Protein AF-A0A7W5DK42-F1 (afdb_monomer_lite)

Organism: NCBI:txid616675

pLDDT: mean 87.53, std 10.81, range [46.03, 97.06]

Sequence (147 aa):
MKSEGERKGVFAERLKQACISRYGREHGIASRLADDVGVSIQSTSKWLRGLTRPKAEYVKVIAAKLGVASHWLSGETHEAPEHLADIPDEPLELASEAARIVFPLIEKLKPEADHATRDELFRHAYLELKVGRESRAVAGDVAARLM

InterPro domains:
  IPR001387 Cro/C1-type, helix-turn-helix domain [PF01381] (32-73)
  IPR001387 Cro/C1-type, helix-turn-helix domain [PS50943] (33-73)
  IPR001387 Cro/C1-type, helix-turn-helix domain [cd00093] (12-73)
  IPR010982 Lambda repressor-like, DNA-binding domain superfamily [G3DSA:1.10.260.40] (12-80)
  IPR010982 Lambda repressor-like, DNA-binding domain superfamily [SSF47413] (32-80)

Secondary structure (DSSP, 8-state):
---HHHHHHHHHHHHHHHHHHHH-S-TTHHHHHHHHHTS-HHHHHHHHTTSS---HHHHHHHHHHHT--HHHHTTS-----GGGTTS----HHHHHHHHHHHHHHHHHH-TT--HHHHHHHHHHHHHHHHTT--HHHHHHHHHHHH-

Foldseek 3Di:
DDDLLVQLVQLLVLLVLLLCLQPNPDPDSLVVLCVQQVHDSVVSVCSNVSVDPDDLVSLVSSCVSSVHDSCNSRVNDDDGDPSSVPPPPPPPVLLVLLCVLQVVLCVPQPVPDDPVLSVVLSVQSSVCVVVVHDSVVSSVVSNVVSD

Radius of gyration: 19.54 Å; chains: 1; bounding box: 44×28×52 Å

Structure (mmCIF, N/CA/C/O backbone):
data_AF-A0A7W5DK42-F1
#
_entry.id   AF-A0A7W5DK42-F1
#
loop_
_atom_site.group_PDB
_atom_site.id
_atom_site.type_symbol
_atom_site.label_atom_id
_atom_site.label_alt_id
_atom_site.label_comp_id
_atom_site.label_asym_id
_atom_site.label_entity_id
_atom_site.label_seq_id
_atom_site.pdbx_PDB_ins_code
_atom_site.Cartn_x
_atom_site.Cartn_y
_atom_site.Cartn_z
_atom_site.occupancy
_atom_site.B_iso_or_equiv
_atom_site.auth_seq_id
_atom_site.auth_comp_id
_atom_site.auth_asym_id
_atom_site.auth_atom_id
_atom_site.pdbx_PDB_model_num
ATOM 1 N N . MET A 1 1 ? 4.108 -15.138 23.125 1.00 57.72 1 MET A N 1
ATOM 2 C CA . MET A 1 1 ? 2.937 -14.231 23.054 1.00 57.72 1 MET A CA 1
ATOM 3 C C . MET A 1 1 ? 3.432 -12.905 22.486 1.00 57.72 1 MET A C 1
ATOM 5 O O . MET A 1 1 ? 4.382 -12.384 23.051 1.00 57.72 1 MET A O 1
ATOM 9 N N . LYS A 1 2 ? 2.895 -12.407 21.360 1.00 67.00 2 LYS A N 1
ATOM 10 C CA . LYS A 1 2 ? 3.378 -11.153 20.739 1.00 67.00 2 LYS A CA 1
ATOM 11 C C . LYS A 1 2 ? 3.161 -9.966 21.686 1.00 67.00 2 LYS A C 1
ATOM 13 O O . LYS A 1 2 ? 2.096 -9.859 22.305 1.00 67.00 2 LYS A O 1
ATOM 18 N N . SER A 1 3 ? 4.135 -9.068 21.772 1.00 82.88 3 SER A N 1
ATOM 19 C CA . SER A 1 3 ? 4.024 -7.813 22.519 1.00 82.88 3 SER A CA 1
ATOM 20 C C . SER A 1 3 ? 2.908 -6.924 21.948 1.00 82.88 3 SER A C 1
ATOM 22 O O . SER A 1 3 ? 2.404 -7.124 20.839 1.00 82.88 3 SER A O 1
ATOM 24 N N . GLU A 1 4 ? 2.444 -5.938 22.717 1.00 81.56 4 GLU A N 1
ATOM 25 C CA . GLU A 1 4 ? 1.444 -4.986 22.214 1.00 81.56 4 GLU A CA 1
ATOM 26 C C . GLU A 1 4 ? 1.977 -4.148 21.039 1.00 81.56 4 GLU A C 1
ATOM 28 O O . GLU A 1 4 ? 1.233 -3.882 20.096 1.00 81.56 4 GLU A O 1
ATOM 33 N N . GLY A 1 5 ? 3.269 -3.801 21.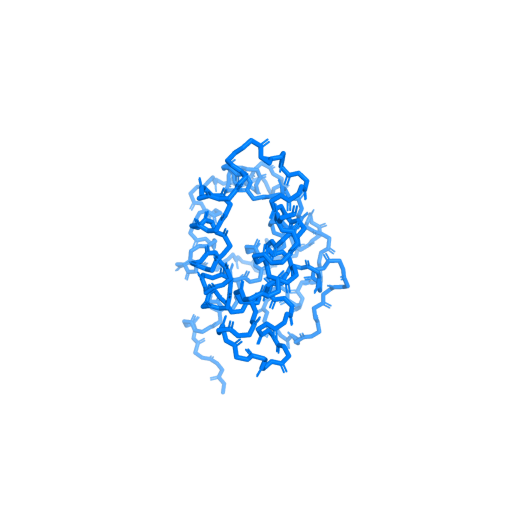058 1.00 81.44 5 GLY A N 1
ATOM 34 C CA . GLY A 1 5 ? 3.942 -3.097 19.964 1.00 81.44 5 GLY A CA 1
ATOM 35 C C . GLY A 1 5 ? 3.968 -3.915 18.673 1.00 81.44 5 GLY A C 1
ATOM 36 O O . GLY A 1 5 ? 3.537 -3.423 17.633 1.00 81.44 5 GLY A O 1
ATOM 37 N N . GLU A 1 6 ? 4.356 -5.191 18.743 1.00 80.81 6 GLU A N 1
ATOM 38 C CA . GLU A 1 6 ? 4.346 -6.087 17.575 1.00 80.81 6 GLU A CA 1
ATOM 39 C C . GLU A 1 6 ? 2.939 -6.261 16.997 1.00 80.81 6 GLU A C 1
ATOM 41 O O . GLU A 1 6 ? 2.758 -6.238 15.783 1.00 80.81 6 GLU A O 1
ATOM 46 N N . ARG A 1 7 ? 1.913 -6.382 17.849 1.00 84.62 7 ARG A N 1
ATOM 47 C CA . ARG A 1 7 ? 0.516 -6.486 17.391 1.00 84.62 7 ARG A CA 1
ATOM 48 C C . ARG A 1 7 ? 0.050 -5.226 16.657 1.00 84.62 7 ARG A C 1
ATOM 50 O O . ARG A 1 7 ? -0.671 -5.341 15.669 1.00 84.62 7 ARG A O 1
ATOM 57 N N . LYS A 1 8 ? 0.458 -4.036 17.114 1.00 89.25 8 LYS A N 1
ATOM 58 C CA . LYS A 1 8 ? 0.169 -2.765 16.425 1.00 89.25 8 LYS A CA 1
ATOM 59 C C . LYS A 1 8 ? 0.907 -2.669 15.091 1.00 89.25 8 LYS A C 1
ATOM 61 O O . LYS A 1 8 ? 0.294 -2.268 14.107 1.00 89.25 8 LYS A O 1
ATOM 66 N N . GLY A 1 9 ? 2.177 -3.075 15.054 1.00 87.44 9 GLY A N 1
ATOM 67 C CA . GLY A 1 9 ? 2.988 -3.095 13.836 1.00 87.44 9 GLY A CA 1
ATOM 68 C C . GLY A 1 9 ? 2.408 -4.015 12.763 1.00 87.44 9 GLY A C 1
ATOM 69 O O . GLY A 1 9 ? 2.165 -3.570 11.647 1.00 87.44 9 GLY A O 1
ATOM 70 N N . VAL A 1 10 ? 2.084 -5.263 13.122 1.00 89.94 10 VAL A N 1
ATOM 71 C CA . VAL A 1 10 ? 1.475 -6.237 12.196 1.00 89.94 10 VAL A CA 1
ATOM 72 C C . VAL A 1 10 ? 0.148 -5.723 11.638 1.00 89.94 10 VAL A C 1
ATOM 74 O O . VAL A 1 10 ? -0.088 -5.812 10.436 1.00 89.94 10 VAL A O 1
ATOM 77 N N . PHE A 1 11 ? -0.709 -5.160 12.496 1.00 93.62 11 PHE A N 1
ATOM 78 C CA . PHE A 1 11 ? -1.977 -4.581 12.057 1.00 93.62 11 PHE A CA 1
ATOM 79 C C . PHE A 1 11 ? -1.763 -3.421 11.080 1.00 93.62 11 PHE A C 1
ATOM 81 O O . PHE A 1 11 ? -2.417 -3.362 10.044 1.00 93.62 11 PHE A O 1
ATOM 88 N N . ALA A 1 12 ? -0.857 -2.497 11.407 1.00 94.19 12 ALA A N 1
ATOM 89 C CA . ALA A 1 12 ? -0.582 -1.333 10.575 1.00 94.19 12 ALA A CA 1
ATOM 90 C C . ALA A 1 12 ? -0.073 -1.734 9.192 1.00 94.19 12 ALA A C 1
ATOM 92 O O . ALA A 1 12 ? -0.508 -1.165 8.194 1.00 94.19 12 ALA A O 1
ATOM 93 N N . GLU A 1 13 ? 0.805 -2.731 9.135 1.00 91.50 13 GLU A N 1
ATOM 94 C CA . GLU A 1 13 ? 1.372 -3.195 7.877 1.00 91.50 13 GLU A CA 1
ATOM 95 C C . GLU A 1 13 ? 0.319 -3.859 6.989 1.00 91.50 13 GLU A C 1
ATOM 97 O O . GLU A 1 13 ? 0.112 -3.450 5.848 1.00 91.50 13 GLU A O 1
ATOM 102 N N . ARG A 1 14 ? -0.469 -4.778 7.553 1.00 93.38 14 ARG A N 1
ATOM 103 C CA . ARG A 1 14 ? -1.577 -5.418 6.830 1.00 93.38 14 ARG A CA 1
ATOM 104 C C . ARG A 1 14 ? -2.653 -4.423 6.405 1.00 93.38 14 ARG A C 1
ATOM 106 O O . ARG A 1 14 ? -3.217 -4.547 5.320 1.00 93.38 14 ARG A O 1
ATOM 113 N N . LEU A 1 15 ? -2.914 -3.404 7.225 1.00 94.94 15 LEU A N 1
ATOM 114 C CA . LEU A 1 15 ? -3.827 -2.319 6.874 1.00 94.94 15 LEU A CA 1
ATOM 115 C C . LEU A 1 15 ? -3.311 -1.517 5.675 1.00 94.94 15 LEU A C 1
ATOM 117 O O . LEU A 1 15 ? -4.096 -1.206 4.784 1.00 94.94 15 LEU A O 1
ATOM 121 N N . LYS A 1 16 ? -2.013 -1.193 5.625 1.00 92.94 16 LYS A N 1
ATOM 122 C CA . LYS A 1 16 ? -1.427 -0.521 4.457 1.00 92.94 16 LYS A CA 1
ATOM 123 C C . LYS A 1 16 ? -1.544 -1.383 3.208 1.00 92.94 16 LYS A C 1
ATOM 125 O O . LYS A 1 16 ? -1.987 -0.865 2.191 1.00 92.94 16 LYS A O 1
ATOM 130 N N . GLN A 1 17 ? -1.195 -2.667 3.289 1.00 90.75 17 GLN A N 1
ATOM 131 C CA . GLN A 1 17 ? -1.297 -3.599 2.161 1.00 90.75 17 GLN A CA 1
ATOM 132 C C . GLN A 1 17 ? -2.728 -3.638 1.608 1.00 90.75 17 GLN A C 1
ATOM 134 O O . GLN A 1 17 ? -2.947 -3.398 0.422 1.00 90.75 17 GLN A O 1
ATOM 139 N N . ALA A 1 18 ? -3.717 -3.828 2.483 1.00 92.38 18 ALA A N 1
ATOM 140 C CA . ALA A 1 18 ? -5.125 -3.850 2.099 1.00 92.38 18 ALA A CA 1
ATOM 141 C C . ALA A 1 18 ? -5.595 -2.515 1.489 1.00 92.38 18 ALA A C 1
ATOM 143 O O . ALA A 1 18 ? -6.283 -2.497 0.471 1.00 92.38 18 ALA A O 1
ATOM 144 N N . CYS A 1 19 ? -5.182 -1.383 2.064 1.00 92.75 19 CYS A N 1
ATOM 145 C CA . CYS A 1 19 ? -5.483 -0.062 1.514 1.00 92.75 19 CYS A CA 1
ATOM 146 C C . CYS A 1 19 ? -4.835 0.179 0.145 1.00 92.75 19 CYS A C 1
ATOM 148 O O . CYS A 1 19 ? -5.476 0.760 -0.722 1.00 92.75 19 CYS A O 1
ATOM 150 N N . ILE A 1 20 ? -3.587 -0.247 -0.059 1.00 90.12 20 ILE A N 1
ATOM 151 C CA . ILE A 1 20 ? -2.884 -0.099 -1.339 1.00 90.12 20 ILE A CA 1
ATOM 152 C C . ILE A 1 20 ? -3.556 -0.952 -2.414 1.00 90.12 20 ILE A C 1
ATOM 154 O O . ILE A 1 20 ? -3.746 -0.472 -3.525 1.00 90.12 20 ILE A O 1
ATOM 158 N N . SER A 1 21 ? -3.965 -2.179 -2.086 1.00 87.94 21 SER A N 1
ATOM 159 C CA . SER A 1 21 ? -4.731 -3.021 -3.015 1.00 87.94 21 SER A CA 1
ATOM 160 C C . SER A 1 21 ? -6.056 -2.363 -3.400 1.00 87.94 21 SER A C 1
ATOM 162 O O . SER A 1 21 ? -6.429 -2.329 -4.570 1.00 87.94 21 SER A O 1
ATOM 164 N N . ARG A 1 22 ? -6.755 -1.780 -2.418 1.00 89.25 22 ARG A N 1
ATOM 165 C CA . ARG A 1 22 ? -8.081 -1.193 -2.626 1.00 89.25 22 ARG A CA 1
ATOM 166 C C . ARG A 1 22 ? -8.059 0.158 -3.343 1.00 89.25 22 ARG A C 1
ATOM 168 O O . ARG A 1 22 ? -8.936 0.411 -4.165 1.00 89.25 22 ARG A O 1
ATOM 175 N N . TYR A 1 23 ? -7.127 1.039 -2.985 1.00 88.31 23 TYR A N 1
ATOM 176 C CA . TYR A 1 23 ? -7.104 2.443 -3.416 1.00 88.31 23 TYR A CA 1
ATOM 177 C C . TYR A 1 23 ? -5.938 2.788 -4.352 1.00 88.31 23 TYR A C 1
ATOM 179 O O . TYR A 1 23 ? -5.892 3.904 -4.863 1.00 88.31 23 TYR A O 1
ATOM 187 N N . GLY A 1 24 ? -4.980 1.881 -4.550 1.00 83.00 24 GLY A N 1
ATOM 188 C CA . GLY A 1 24 ? -3.715 2.169 -5.225 1.00 83.00 24 GLY A CA 1
ATOM 189 C C . GLY A 1 24 ? -2.678 2.847 -4.318 1.00 83.00 24 GLY A C 1
ATOM 190 O O . GLY A 1 24 ? -2.899 3.088 -3.130 1.00 83.00 24 GLY A O 1
ATOM 191 N N . ARG A 1 25 ? -1.507 3.164 -4.888 1.00 77.19 25 ARG A N 1
ATOM 192 C CA . ARG A 1 25 ? -0.375 3.815 -4.188 1.00 77.19 25 ARG A CA 1
ATOM 193 C C . ARG A 1 25 ? -0.469 5.351 -4.147 1.00 77.19 25 ARG A C 1
ATOM 195 O O . ARG A 1 25 ? 0.524 6.024 -3.887 1.00 77.19 25 ARG A O 1
ATOM 202 N N . GLU A 1 26 ? -1.644 5.911 -4.413 1.00 71.69 26 GLU A N 1
ATOM 203 C CA . GLU A 1 26 ? -1.844 7.358 -4.490 1.00 71.69 26 GLU A CA 1
ATOM 204 C C . GLU A 1 26 ? -1.806 8.049 -3.117 1.00 71.69 26 GLU A C 1
ATOM 206 O O . GLU A 1 26 ? -2.055 7.454 -2.062 1.00 71.69 26 GLU A O 1
ATOM 211 N N . HIS A 1 27 ? -1.542 9.357 -3.127 1.00 71.19 27 HIS A N 1
ATOM 212 C CA . HIS A 1 27 ? -1.692 10.188 -1.937 1.00 71.19 27 HIS A CA 1
ATOM 213 C C . HIS A 1 27 ? -3.147 10.165 -1.429 1.00 71.19 27 HIS A C 1
ATOM 215 O O . HIS A 1 27 ? -4.102 10.130 -2.202 1.00 71.19 27 HIS A O 1
ATOM 221 N N . GLY A 1 28 ? -3.325 10.207 -0.104 1.00 87.56 28 GLY A N 1
ATOM 222 C CA . GLY A 1 28 ? -4.652 10.331 0.516 1.00 87.56 28 GLY A CA 1
ATOM 223 C C . GLY A 1 28 ? -5.282 9.038 1.045 1.00 87.56 28 GLY A C 1
ATOM 224 O O . GLY A 1 28 ? -6.436 9.082 1.465 1.00 87.56 28 GLY A O 1
ATOM 225 N N . ILE A 1 29 ? -4.545 7.921 1.124 1.00 91.94 29 ILE A N 1
ATOM 226 C CA . ILE A 1 29 ? -5.027 6.648 1.712 1.00 91.94 29 ILE A CA 1
ATOM 227 C C . ILE A 1 29 ? -5.726 6.851 3.070 1.00 91.94 29 ILE A C 1
ATOM 229 O O . ILE A 1 29 ? -6.790 6.286 3.314 1.00 91.94 29 ILE A O 1
ATOM 233 N N . ALA A 1 30 ? -5.159 7.681 3.955 1.00 92.56 30 ALA A N 1
ATOM 234 C CA . ALA A 1 30 ? -5.746 7.941 5.270 1.00 92.56 30 ALA A CA 1
ATOM 235 C C . ALA A 1 30 ? -7.102 8.662 5.196 1.00 92.56 30 ALA A C 1
ATOM 237 O O . ALA A 1 30 ? -7.971 8.376 6.019 1.00 92.56 30 ALA A O 1
ATOM 238 N N . SER A 1 31 ? -7.280 9.570 4.230 1.00 94.19 31 SER A N 1
ATOM 239 C CA . SER A 1 31 ? -8.550 10.267 3.997 1.00 94.19 31 SER A CA 1
ATOM 240 C C . SER A 1 31 ? -9.590 9.310 3.432 1.00 94.19 31 SER A C 1
ATOM 242 O O . SER A 1 31 ? -10.655 9.168 4.012 1.00 94.19 31 SER A O 1
ATOM 244 N N . ARG A 1 32 ? -9.236 8.558 2.383 1.00 94.38 32 ARG A N 1
ATOM 245 C CA . ARG A 1 32 ? -10.139 7.585 1.750 1.00 94.38 32 ARG A CA 1
ATOM 246 C C . ARG A 1 32 ? -10.627 6.531 2.747 1.00 94.38 32 ARG A C 1
ATOM 248 O O . ARG A 1 32 ? -11.818 6.268 2.843 1.00 94.38 32 ARG A O 1
ATOM 255 N N . LEU A 1 33 ? -9.714 5.986 3.557 1.00 95.50 33 LEU A N 1
ATOM 256 C CA . LEU A 1 33 ? -10.079 5.040 4.613 1.00 95.50 33 LEU A CA 1
ATOM 257 C C . LEU A 1 33 ? -10.981 5.677 5.682 1.00 95.50 33 LEU A C 1
ATOM 259 O O . LEU A 1 33 ? -11.837 5.000 6.243 1.00 95.50 33 LEU A O 1
ATOM 263 N N . ALA A 1 34 ? -10.765 6.953 6.003 1.00 96.12 34 ALA A N 1
ATOM 264 C CA . ALA A 1 34 ? -11.564 7.661 6.998 1.00 96.12 34 ALA A CA 1
ATOM 265 C C . ALA A 1 34 ? -13.002 7.856 6.510 1.00 96.12 34 ALA A C 1
ATOM 267 O O . ALA A 1 34 ? -13.930 7.569 7.267 1.00 96.12 34 ALA A O 1
ATOM 268 N N . ASP A 1 35 ? -13.166 8.232 5.242 1.00 95.06 35 ASP A N 1
ATOM 269 C CA . ASP A 1 35 ? -14.463 8.382 4.584 1.00 95.06 35 ASP A CA 1
ATOM 270 C C . ASP A 1 35 ? -15.208 7.037 4.509 1.00 95.06 35 ASP A C 1
ATOM 272 O O . ASP A 1 35 ? -16.370 6.946 4.904 1.00 95.06 35 ASP A O 1
ATOM 276 N N . ASP A 1 36 ? -14.523 5.958 4.111 1.00 94.19 36 ASP A N 1
ATOM 277 C CA . ASP A 1 36 ? -15.130 4.626 3.965 1.00 94.19 36 ASP A CA 1
ATOM 278 C C . ASP A 1 36 ? -15.600 4.008 5.291 1.00 94.19 36 ASP A C 1
ATOM 280 O O . ASP A 1 36 ? -16.568 3.237 5.314 1.00 94.19 36 ASP A O 1
ATOM 284 N N . VAL A 1 37 ? -14.902 4.317 6.387 1.00 94.75 37 VAL A N 1
ATOM 285 C CA . VAL A 1 37 ? -15.154 3.764 7.729 1.00 94.75 37 VAL A CA 1
ATOM 286 C C . VAL A 1 37 ? -16.005 4.713 8.586 1.00 94.75 37 VAL A C 1
ATOM 288 O O . VAL A 1 37 ? -16.578 4.277 9.583 1.00 94.75 37 VAL A O 1
ATOM 291 N N . GLY A 1 38 ? -16.119 5.989 8.207 1.00 94.31 38 GLY A N 1
ATOM 292 C CA . GLY A 1 38 ? -16.865 7.004 8.955 1.00 94.31 38 GLY A CA 1
ATOM 293 C C . GLY A 1 38 ? -16.147 7.477 10.222 1.00 94.31 38 GLY A C 1
ATOM 294 O O . GLY A 1 38 ? -16.770 7.639 11.270 1.00 94.31 38 GLY A O 1
ATOM 295 N N . VAL A 1 39 ? -14.825 7.664 10.161 1.00 95.94 39 VAL A N 1
ATOM 296 C CA . VAL A 1 39 ? -13.993 8.113 11.297 1.00 95.94 39 VAL A CA 1
ATOM 297 C C . VAL A 1 39 ? -13.122 9.308 10.913 1.00 95.94 39 VAL A C 1
ATOM 299 O O . VAL A 1 39 ? -13.083 9.717 9.763 1.00 95.94 39 VAL A O 1
ATOM 302 N N . SER A 1 40 ? -12.383 9.887 11.865 1.00 97.06 40 SER A N 1
ATOM 303 C CA . SER A 1 40 ? -11.469 10.990 11.548 1.00 97.06 40 SER A CA 1
ATOM 304 C C . SER A 1 40 ? -10.206 10.521 10.813 1.00 97.06 40 SER A C 1
ATOM 306 O O . SER A 1 40 ? -9.616 9.492 11.156 1.00 97.06 40 SER A O 1
ATOM 308 N N . ILE A 1 41 ? -9.705 11.356 9.893 1.00 96.31 41 ILE A N 1
ATOM 309 C CA . ILE A 1 41 ? -8.416 11.163 9.192 1.00 96.31 41 ILE A CA 1
ATOM 310 C C . ILE A 1 41 ? -7.258 10.982 10.186 1.00 96.31 41 ILE A C 1
ATOM 312 O O . ILE A 1 41 ? -6.311 10.228 9.954 1.00 96.31 41 ILE A O 1
ATOM 316 N N . GLN A 1 42 ? -7.323 11.652 11.340 1.00 96.44 42 GLN A N 1
ATOM 317 C CA . GLN A 1 42 ? -6.309 11.515 12.383 1.00 96.44 42 GLN A CA 1
ATOM 318 C C . GLN A 1 42 ? -6.274 10.095 12.970 1.00 96.44 42 GLN A C 1
ATOM 320 O O . GLN A 1 42 ? -5.194 9.588 13.283 1.00 96.44 42 GLN A O 1
ATOM 325 N N . SER A 1 43 ? -7.435 9.450 13.115 1.00 96.75 43 SER A N 1
ATOM 326 C CA . SER A 1 43 ? -7.544 8.085 13.638 1.00 96.75 43 SER A CA 1
ATOM 327 C C . SER A 1 43 ? -6.927 7.089 12.664 1.00 96.75 43 SER A C 1
ATOM 329 O O . SER A 1 43 ? -6.008 6.360 13.038 1.00 96.75 43 SER A O 1
ATOM 331 N N . THR A 1 44 ? -7.329 7.142 11.393 1.00 96.25 44 THR A N 1
ATOM 332 C CA . THR A 1 44 ? -6.780 6.276 10.338 1.00 96.25 44 THR A CA 1
ATOM 333 C C . THR A 1 44 ? -5.280 6.489 10.149 1.00 96.25 44 THR A C 1
ATOM 335 O O . THR A 1 44 ? -4.528 5.521 10.056 1.00 96.25 44 THR A O 1
ATOM 338 N N . SER A 1 45 ? -4.805 7.737 10.209 1.00 95.56 45 SER A N 1
ATOM 339 C CA . SER A 1 45 ? -3.374 8.065 10.145 1.00 95.56 45 SER A CA 1
ATOM 340 C C . SER A 1 45 ? -2.571 7.478 11.306 1.00 95.56 45 SER A C 1
ATOM 342 O O . SER A 1 45 ? -1.398 7.145 11.139 1.00 95.56 45 SER A O 1
ATOM 344 N N . LYS A 1 46 ? -3.145 7.385 12.513 1.00 96.69 46 LYS A N 1
ATOM 345 C CA . LYS A 1 46 ? -2.486 6.727 13.654 1.00 96.69 46 LYS A CA 1
ATOM 346 C C . LYS A 1 46 ? -2.448 5.210 13.469 1.00 96.69 46 LYS A C 1
ATOM 348 O O . LYS A 1 46 ? -1.425 4.605 13.781 1.00 96.69 46 LYS A O 1
ATOM 353 N N . TRP A 1 47 ? -3.513 4.623 12.925 1.00 96.69 47 TRP A N 1
ATOM 354 C CA . TRP A 1 47 ? -3.602 3.186 12.652 1.00 96.69 47 TRP A CA 1
ATOM 355 C C . TRP A 1 47 ? -2.620 2.736 11.571 1.00 96.69 47 TRP A C 1
ATOM 357 O O . TRP A 1 47 ? -1.864 1.798 11.796 1.00 96.69 47 TRP A O 1
ATOM 367 N N . LEU A 1 48 ? -2.554 3.455 10.447 1.00 93.88 48 LEU A N 1
ATOM 368 C CA . LEU A 1 48 ? -1.617 3.186 9.346 1.00 93.88 48 LEU A CA 1
ATOM 369 C C . LEU A 1 48 ? -0.146 3.304 9.772 1.00 93.88 48 LEU A C 1
ATOM 371 O O . LEU A 1 48 ? 0.723 2.678 9.178 1.00 93.88 48 LEU A O 1
ATOM 375 N N . ARG A 1 49 ? 0.145 4.097 10.808 1.00 93.50 49 ARG A N 1
ATOM 376 C CA . ARG A 1 49 ? 1.491 4.235 11.389 1.00 93.50 49 ARG A CA 1
ATOM 377 C C . ARG A 1 49 ? 1.763 3.274 12.550 1.00 93.50 49 ARG A C 1
ATOM 379 O O . ARG A 1 49 ? 2.852 3.312 13.108 1.00 93.50 49 ARG A O 1
ATOM 386 N N . GLY A 1 50 ? 0.786 2.464 12.961 1.00 94.56 50 GLY A N 1
ATOM 387 C CA . GLY A 1 50 ? 0.922 1.552 14.103 1.00 94.56 50 GLY A CA 1
ATOM 388 C C . GLY A 1 50 ? 1.026 2.244 15.464 1.00 94.56 50 GLY A C 1
ATOM 389 O O . GLY A 1 50 ? 1.415 1.615 16.444 1.00 94.56 50 GLY A O 1
ATOM 390 N N . LEU A 1 51 ? 0.657 3.525 15.561 1.00 92.25 51 LEU A N 1
ATOM 391 C CA . LEU A 1 51 ? 0.691 4.269 16.827 1.00 92.25 51 LEU A CA 1
ATOM 392 C C . LEU A 1 51 ? -0.426 3.814 17.771 1.00 92.25 51 LEU A C 1
ATOM 394 O O . LEU A 1 51 ? -0.252 3.732 18.986 1.00 92.25 51 LEU A O 1
ATOM 398 N N . THR A 1 52 ? -1.593 3.513 17.206 1.00 93.81 52 THR A N 1
ATOM 399 C CA . THR A 1 52 ? -2.755 3.001 17.933 1.00 93.81 52 THR A CA 1
ATOM 400 C C . THR A 1 52 ? -3.428 1.901 17.126 1.00 93.81 52 THR A C 1
ATOM 402 O O . THR A 1 52 ? -3.230 1.794 15.916 1.00 93.81 52 THR A O 1
ATOM 405 N N . ARG A 1 53 ? -4.245 1.082 17.794 1.00 92.56 53 ARG A N 1
ATOM 406 C CA . ARG A 1 53 ? -5.080 0.072 17.144 1.00 92.56 53 ARG A CA 1
ATOM 407 C C . ARG A 1 53 ? -6.553 0.480 17.262 1.00 92.56 53 ARG A C 1
ATOM 409 O O . ARG A 1 53 ? -6.949 0.946 18.333 1.00 92.56 53 ARG A O 1
ATOM 416 N N . PRO A 1 54 ? -7.366 0.318 16.206 1.00 94.12 54 PRO A N 1
ATOM 417 C CA . PRO A 1 54 ? -8.808 0.481 16.320 1.00 94.12 54 PRO A CA 1
ATOM 418 C C . PRO A 1 54 ? -9.412 -0.549 17.284 1.00 94.12 54 PRO A C 1
ATOM 420 O O . PRO A 1 54 ? -8.850 -1.625 17.508 1.00 94.12 54 PRO A O 1
ATOM 423 N N . LYS A 1 55 ? -10.593 -0.239 17.827 1.00 93.38 55 LYS A N 1
ATOM 424 C CA . LYS A 1 55 ? -11.393 -1.224 18.571 1.00 93.38 55 LYS A CA 1
ATOM 425 C C . LYS A 1 55 ? -11.828 -2.364 17.644 1.00 93.38 55 LYS A C 1
ATOM 427 O O . LYS A 1 55 ? -11.908 -2.189 16.429 1.00 93.38 55 LYS A O 1
ATOM 432 N N . ALA A 1 56 ? -12.154 -3.519 18.224 1.00 90.31 56 ALA A N 1
ATOM 433 C CA . ALA A 1 56 ? -12.531 -4.719 17.472 1.00 90.31 56 ALA A CA 1
ATOM 434 C C . ALA A 1 56 ? -13.711 -4.493 16.505 1.00 90.31 56 ALA A C 1
ATOM 436 O O . ALA A 1 56 ? -13.711 -5.041 15.406 1.00 90.31 56 ALA A O 1
ATOM 437 N N . GLU A 1 57 ? -14.676 -3.649 16.880 1.00 92.12 57 GLU A N 1
ATOM 438 C CA . GLU A 1 57 ? -15.789 -3.228 16.016 1.00 92.12 57 GLU A CA 1
ATOM 439 C C . GLU A 1 57 ? -15.302 -2.573 14.714 1.00 92.12 57 GLU A C 1
ATOM 441 O O . GLU A 1 57 ? -15.681 -2.998 13.625 1.00 92.12 57 GLU A O 1
ATOM 446 N N . TYR A 1 58 ? -14.362 -1.631 14.809 1.00 94.62 58 TYR A N 1
ATOM 447 C CA . TYR A 1 58 ? -13.777 -0.959 13.654 1.00 94.62 58 TYR A CA 1
ATOM 448 C C . TYR A 1 58 ? -12.887 -1.890 12.834 1.00 94.62 58 TYR A C 1
ATOM 450 O O . TYR A 1 58 ? -12.885 -1.784 11.616 1.00 94.62 58 TYR A O 1
ATOM 458 N N . VAL A 1 59 ? -12.175 -2.838 13.456 1.00 94.94 59 VAL A N 1
ATOM 459 C CA . VAL A 1 59 ? -11.389 -3.842 12.711 1.00 94.94 59 VAL A CA 1
ATOM 460 C C . VAL A 1 59 ? -12.285 -4.630 11.752 1.00 94.94 59 VAL A C 1
ATOM 462 O O . VAL A 1 59 ? -11.905 -4.836 10.603 1.00 94.94 59 VAL A O 1
ATOM 465 N N . LYS A 1 60 ? -13.484 -5.033 12.195 1.00 93.44 60 LYS A N 1
ATOM 466 C CA . LYS A 1 60 ? -14.449 -5.745 11.342 1.00 93.44 60 LYS A CA 1
ATOM 467 C C . LYS A 1 60 ? -14.957 -4.868 10.197 1.00 93.44 60 LYS A C 1
ATOM 469 O O . LYS A 1 60 ? -15.006 -5.334 9.063 1.00 93.44 60 LYS A O 1
ATOM 474 N N . VAL A 1 61 ? -15.286 -3.605 10.480 1.00 95.69 61 VAL A N 1
ATOM 475 C CA . VAL A 1 61 ? -15.747 -2.644 9.461 1.00 95.69 61 VAL A CA 1
ATOM 476 C C . VAL A 1 61 ? -14.663 -2.389 8.415 1.00 95.69 61 VAL A C 1
ATOM 478 O O . VAL A 1 61 ? -14.932 -2.477 7.221 1.00 95.69 61 VAL A O 1
ATOM 481 N N . ILE A 1 62 ? -13.428 -2.132 8.853 1.00 96.31 62 ILE A N 1
ATOM 482 C CA . ILE A 1 62 ? -12.277 -1.907 7.972 1.00 96.31 62 ILE A CA 1
ATOM 483 C C . ILE A 1 62 ? -12.045 -3.130 7.083 1.00 96.31 62 ILE A C 1
ATOM 485 O O . ILE A 1 62 ? -11.924 -2.991 5.871 1.00 96.31 62 ILE A O 1
ATOM 489 N N . ALA A 1 63 ? -12.020 -4.327 7.673 1.00 94.44 63 ALA A N 1
ATOM 490 C CA . ALA A 1 63 ? -11.802 -5.566 6.938 1.00 94.44 63 ALA A CA 1
ATOM 491 C C . ALA A 1 63 ? -12.862 -5.772 5.842 1.00 94.44 63 ALA A C 1
ATOM 493 O O . ALA A 1 63 ? -12.513 -6.012 4.689 1.00 94.44 63 ALA A O 1
ATOM 494 N N . ALA A 1 64 ? -14.142 -5.564 6.172 1.00 93.75 64 ALA A N 1
ATOM 495 C CA . ALA A 1 64 ? -15.238 -5.653 5.211 1.00 93.75 64 ALA A CA 1
ATOM 496 C C . ALA A 1 64 ? -15.122 -4.621 4.075 1.00 93.75 64 ALA A C 1
ATOM 498 O O . ALA A 1 64 ? -15.345 -4.960 2.916 1.00 93.75 64 ALA A O 1
ATOM 499 N N . LYS A 1 65 ? -14.743 -3.374 4.384 1.00 94.25 65 LYS A N 1
ATOM 500 C CA . LYS A 1 65 ? -14.568 -2.305 3.382 1.00 94.25 65 LYS A CA 1
ATOM 501 C C . LYS A 1 65 ? -13.405 -2.562 2.428 1.00 94.25 65 LYS A C 1
ATOM 503 O O . LYS A 1 65 ? -13.500 -2.244 1.245 1.00 94.25 65 LYS A O 1
ATOM 508 N N . LEU A 1 66 ? -12.329 -3.144 2.947 1.00 92.50 66 LEU A N 1
ATOM 509 C CA . LEU A 1 66 ? -11.127 -3.458 2.181 1.00 92.50 66 LEU A CA 1
ATOM 510 C C . LEU A 1 66 ? -11.184 -4.837 1.508 1.00 92.50 66 LEU A C 1
ATOM 512 O O . LEU A 1 66 ? -10.269 -5.172 0.769 1.00 92.50 66 LEU A O 1
ATOM 516 N N . GLY A 1 67 ? -12.237 -5.628 1.743 1.00 90.88 67 GLY A N 1
ATOM 517 C CA . GLY A 1 67 ? -12.399 -6.956 1.142 1.00 90.88 67 GLY A CA 1
ATOM 518 C C . GLY A 1 67 ? -11.489 -8.037 1.736 1.00 90.88 67 GLY A C 1
ATOM 519 O O . GLY A 1 67 ? -11.243 -9.047 1.086 1.00 90.88 67 GLY A O 1
ATOM 520 N N . VAL A 1 68 ? -10.992 -7.853 2.963 1.00 92.44 68 VAL A N 1
ATOM 521 C CA . VAL A 1 68 ? -10.050 -8.773 3.627 1.00 92.44 68 VAL A CA 1
ATOM 522 C C . VAL A 1 68 ? -10.676 -9.441 4.850 1.00 92.44 68 VAL A C 1
ATOM 524 O O . VAL A 1 68 ? -11.643 -8.948 5.430 1.00 92.44 68 VAL A O 1
ATOM 527 N N . ALA A 1 69 ? -10.101 -10.553 5.306 1.00 91.62 69 ALA A N 1
ATOM 528 C CA . ALA A 1 69 ? -10.552 -11.209 6.527 1.00 91.62 69 ALA A CA 1
ATOM 529 C C . ALA A 1 69 ? -10.096 -10.452 7.789 1.00 91.62 69 ALA A C 1
ATOM 531 O O . ALA A 1 69 ? -8.932 -10.066 7.918 1.00 91.62 69 ALA A O 1
ATOM 532 N N . SER A 1 70 ? -10.984 -10.283 8.776 1.00 92.00 70 SER A N 1
ATOM 533 C CA . SER A 1 70 ? -10.668 -9.525 9.999 1.00 92.00 70 SER A CA 1
ATOM 534 C C . SER A 1 70 ? -9.574 -10.171 10.852 1.00 92.00 70 SER A C 1
ATOM 536 O O . SER A 1 70 ? -8.794 -9.452 11.470 1.00 92.00 70 SER A O 1
ATOM 538 N N . HIS A 1 71 ? -9.514 -11.507 10.874 1.00 90.62 71 HIS A N 1
ATOM 539 C CA . HIS A 1 71 ? -8.493 -12.281 11.590 1.00 90.62 71 HIS A CA 1
ATOM 540 C C . HIS A 1 71 ? -7.113 -12.172 10.916 1.00 90.62 71 HIS A C 1
ATOM 542 O O . HIS A 1 71 ? -6.074 -12.172 11.576 1.00 90.62 71 HIS A O 1
ATOM 548 N N . TRP A 1 72 ? -7.085 -12.006 9.590 1.00 91.56 72 TRP A N 1
ATOM 549 C CA . TRP A 1 72 ? -5.851 -11.678 8.894 1.00 91.56 72 TRP A CA 1
ATOM 550 C C . TRP A 1 72 ? -5.464 -10.237 9.216 1.00 91.56 72 TRP A C 1
ATOM 552 O O . TRP A 1 72 ? -4.374 -9.989 9.713 1.00 91.56 72 TRP A O 1
ATOM 562 N N . LEU A 1 73 ? -6.367 -9.270 9.071 1.00 92.31 73 LEU A N 1
ATOM 563 C CA . LEU A 1 73 ? -6.042 -7.873 9.360 1.00 92.31 73 LEU A CA 1
ATOM 564 C C . LEU A 1 73 ? -5.527 -7.668 10.802 1.00 92.31 73 LEU A C 1
ATOM 566 O O . LEU A 1 73 ? -4.629 -6.863 11.038 1.00 92.31 73 LEU A O 1
ATOM 570 N N . SER A 1 74 ? -6.045 -8.427 11.773 1.00 89.25 74 SER A N 1
ATOM 571 C CA . SER A 1 74 ? -5.633 -8.366 13.179 1.00 89.25 74 SER A CA 1
ATOM 572 C C . SER A 1 74 ? -4.299 -9.042 13.513 1.00 89.25 74 SER A C 1
ATOM 574 O O . SER A 1 74 ? -3.799 -8.836 14.623 1.00 89.25 74 SER A O 1
ATOM 576 N N . GLY A 1 75 ? -3.712 -9.820 12.600 1.00 85.75 75 GLY A N 1
ATOM 577 C CA . GLY A 1 75 ? -2.473 -10.555 12.868 1.00 85.75 75 GLY A CA 1
ATOM 578 C C . GLY A 1 75 ? -2.657 -11.973 13.423 1.00 85.75 75 GLY A C 1
ATOM 579 O O . GLY A 1 75 ? -1.662 -12.556 13.861 1.00 85.75 75 GLY A O 1
ATOM 580 N N . GLU A 1 76 ? -3.888 -12.498 13.461 1.00 83.88 76 GLU A N 1
ATOM 581 C CA . GLU A 1 76 ? -4.225 -13.805 14.055 1.00 83.88 76 GLU A CA 1
ATOM 582 C C . GLU A 1 76 ? -3.897 -14.981 13.126 1.00 83.88 76 GLU A C 1
ATOM 584 O O . GLU A 1 76 ? -3.463 -16.024 13.606 1.00 83.88 76 GLU A O 1
ATOM 589 N N . THR A 1 77 ? -4.023 -14.806 11.808 1.00 82.06 77 THR A N 1
ATOM 590 C CA . THR A 1 77 ? -3.612 -15.809 10.805 1.00 82.06 77 THR A CA 1
ATOM 591 C C . THR A 1 77 ? -2.468 -15.299 9.932 1.00 82.06 77 THR A C 1
ATOM 593 O O . THR A 1 77 ? -2.183 -14.101 9.906 1.00 82.06 77 THR A O 1
ATOM 596 N N . HIS A 1 78 ? -1.782 -16.188 9.214 1.00 77.12 78 HIS A N 1
ATOM 597 C CA . HIS A 1 78 ? -0.739 -15.804 8.250 1.00 77.12 78 HIS A CA 1
ATOM 598 C C . HIS A 1 78 ? -1.194 -15.912 6.790 1.00 77.12 78 HIS A C 1
ATOM 600 O O . HIS A 1 78 ? -0.550 -15.324 5.930 1.00 77.12 78 HIS A O 1
ATOM 606 N N . GLU A 1 79 ? -2.312 -16.587 6.524 1.00 74.50 79 GLU A N 1
ATOM 607 C CA . GLU A 1 79 ? -2.883 -16.737 5.183 1.00 74.50 79 GLU A CA 1
ATOM 608 C C . GLU A 1 79 ? -3.387 -15.388 4.668 1.00 74.50 79 GLU A C 1
ATOM 610 O O . GLU A 1 79 ? -4.391 -14.857 5.150 1.00 74.50 79 GLU A O 1
ATOM 615 N N . ALA A 1 80 ? -2.635 -14.800 3.736 1.00 69.31 80 ALA A N 1
ATOM 616 C CA . ALA A 1 80 ? -3.014 -13.560 3.081 1.00 69.31 80 ALA A CA 1
ATOM 617 C C . ALA A 1 80 ? -4.166 -13.799 2.091 1.00 69.31 80 ALA A C 1
ATOM 619 O O . ALA A 1 80 ? -4.195 -14.842 1.439 1.00 69.31 80 ALA A O 1
ATOM 620 N N . PRO A 1 81 ? -5.109 -12.848 1.955 1.00 76.69 81 PRO A N 1
ATOM 621 C CA . PRO A 1 81 ? -6.124 -12.900 0.908 1.00 76.69 81 PRO A CA 1
ATOM 622 C C . PRO A 1 81 ? -5.483 -12.999 -0.483 1.00 76.69 81 PRO A C 1
ATOM 624 O O . PRO A 1 81 ? -4.508 -12.300 -0.747 1.00 76.69 81 PRO A O 1
ATOM 627 N N . GLU A 1 82 ? -6.057 -13.801 -1.385 1.00 70.12 82 GLU A N 1
ATOM 628 C CA . GLU A 1 82 ? -5.497 -14.043 -2.729 1.00 70.12 82 GLU A CA 1
ATOM 629 C C . GLU A 1 82 ? -5.239 -12.743 -3.511 1.00 70.12 82 GLU A C 1
ATOM 631 O O . GLU A 1 82 ? -4.166 -12.560 -4.068 1.00 70.12 82 GLU A O 1
ATOM 636 N N . HIS A 1 83 ? -6.158 -11.774 -3.454 1.00 70.19 83 HIS A N 1
ATOM 637 C CA . HIS A 1 83 ? -6.012 -10.466 -4.116 1.00 70.19 83 HIS A CA 1
ATOM 638 C C . HIS A 1 83 ? -4.953 -9.537 -3.480 1.00 70.19 83 HIS A C 1
ATOM 640 O O . HIS A 1 83 ? -4.674 -8.461 -4.012 1.00 70.19 83 HIS A O 1
ATOM 646 N N . LEU A 1 84 ? -4.398 -9.912 -2.321 1.00 67.19 84 LEU A N 1
ATOM 647 C CA . LEU A 1 84 ? -3.256 -9.245 -1.689 1.00 67.19 84 LEU A CA 1
ATOM 648 C C . LEU A 1 84 ? -1.939 -9.990 -1.913 1.00 67.19 84 LEU A C 1
ATOM 650 O O . LEU A 1 84 ? -0.885 -9.403 -1.670 1.00 67.19 84 LEU A O 1
ATOM 654 N N . ALA A 1 85 ? -1.981 -11.242 -2.378 1.00 52.84 85 ALA A N 1
ATOM 655 C CA . ALA A 1 85 ? -0.789 -12.038 -2.663 1.00 52.84 85 ALA A CA 1
ATOM 656 C C . ALA A 1 85 ? 0.082 -11.420 -3.778 1.00 52.84 85 ALA A C 1
ATOM 658 O O . ALA A 1 85 ? 1.273 -11.710 -3.848 1.00 52.84 85 ALA A O 1
ATOM 659 N N . ASP A 1 86 ? -0.494 -10.507 -4.570 1.00 50.31 86 ASP A N 1
ATOM 660 C CA . ASP A 1 86 ? 0.152 -9.807 -5.684 1.00 50.31 86 ASP A CA 1
ATOM 661 C C . ASP A 1 86 ? 0.629 -8.382 -5.360 1.00 50.31 86 ASP A C 1
ATOM 663 O O . ASP A 1 86 ? 1.005 -7.650 -6.273 1.00 50.31 86 ASP A O 1
ATOM 667 N N . ILE A 1 87 ? 0.638 -7.942 -4.093 1.00 48.59 87 ILE A N 1
ATOM 668 C CA . ILE A 1 87 ? 1.462 -6.782 -3.718 1.00 48.59 87 ILE A CA 1
ATOM 669 C C . ILE A 1 87 ? 2.816 -7.355 -3.325 1.00 48.59 87 ILE A C 1
ATOM 671 O O . ILE A 1 87 ? 2.950 -7.827 -2.194 1.00 48.59 87 ILE A O 1
ATOM 675 N N . PRO A 1 88 ? 3.820 -7.355 -4.218 1.00 46.03 88 PRO A N 1
ATOM 676 C CA . PRO A 1 88 ? 5.082 -7.973 -3.895 1.00 46.03 88 PRO A CA 1
ATOM 677 C C . PRO A 1 88 ? 5.715 -7.117 -2.804 1.00 46.03 88 PRO A C 1
ATOM 679 O O . PRO A 1 88 ? 6.109 -5.973 -3.040 1.00 46.03 88 PRO A O 1
ATOM 682 N N . ASP A 1 89 ? 5.819 -7.685 -1.607 1.00 50.16 89 ASP A N 1
ATOM 683 C CA . ASP A 1 89 ? 6.751 -7.253 -0.564 1.00 50.16 89 ASP A CA 1
ATOM 684 C C . ASP A 1 89 ? 8.161 -7.748 -0.938 1.00 50.16 89 ASP A C 1
ATOM 686 O O . ASP A 1 89 ? 8.892 -8.377 -0.174 1.00 50.16 89 ASP A O 1
ATOM 690 N N . GLU A 1 90 ? 8.503 -7.572 -2.210 1.00 56.03 90 GLU A N 1
ATOM 691 C CA . GLU A 1 90 ? 9.769 -7.986 -2.769 1.00 56.03 90 GLU A CA 1
ATOM 692 C C . GLU A 1 90 ? 10.856 -7.041 -2.254 1.00 56.03 90 GLU A C 1
ATOM 694 O O . GLU A 1 90 ? 10.616 -5.831 -2.205 1.00 56.03 90 GLU A O 1
ATOM 699 N N . PRO A 1 91 ? 12.030 -7.561 -1.833 1.00 65.06 91 PRO A N 1
ATOM 700 C CA . PRO A 1 91 ? 12.981 -6.797 -1.040 1.00 65.06 91 PRO A CA 1
ATOM 701 C C . PRO A 1 91 ? 13.270 -5.466 -1.722 1.00 65.06 91 PRO A C 1
ATOM 703 O O . PRO A 1 91 ? 13.757 -5.449 -2.854 1.00 65.06 91 PRO A O 1
ATOM 706 N N . LEU A 1 92 ? 12.982 -4.359 -1.031 1.00 66.50 92 LEU A N 1
ATOM 707 C CA . LEU A 1 92 ? 13.280 -3.000 -1.495 1.00 66.50 92 LEU A CA 1
ATOM 708 C C . LEU A 1 92 ? 14.720 -2.899 -2.034 1.00 66.50 92 LEU A C 1
ATOM 710 O O . LEU A 1 92 ? 14.977 -2.154 -2.975 1.00 66.50 92 LEU A O 1
ATOM 714 N N . GLU A 1 93 ? 15.629 -3.704 -1.480 1.00 78.44 93 GLU A N 1
ATOM 715 C CA . GLU A 1 93 ? 17.006 -3.896 -1.935 1.00 78.44 93 GLU A CA 1
ATOM 716 C C . GLU A 1 93 ? 17.114 -4.422 -3.373 1.00 78.44 93 GLU A C 1
ATOM 718 O O . GLU A 1 93 ? 17.796 -3.801 -4.181 1.00 78.44 93 GLU A O 1
ATOM 723 N N . LEU A 1 94 ? 16.400 -5.495 -3.738 1.00 84.56 94 LEU A N 1
ATOM 724 C CA . LEU A 1 94 ? 16.432 -6.065 -5.093 1.00 84.56 94 LEU A CA 1
ATOM 725 C C . LEU A 1 94 ? 15.815 -5.112 -6.122 1.00 84.56 94 LEU A C 1
ATOM 727 O O . LEU A 1 94 ? 16.345 -4.951 -7.218 1.00 84.56 94 LEU A O 1
ATOM 731 N N . ALA A 1 95 ? 14.721 -4.435 -5.765 1.00 84.56 95 ALA A N 1
ATOM 732 C CA . ALA A 1 95 ? 14.126 -3.405 -6.617 1.00 84.56 95 ALA A CA 1
ATOM 733 C C . ALA A 1 95 ? 15.068 -2.198 -6.792 1.00 84.56 95 ALA A C 1
ATOM 735 O O . ALA A 1 95 ? 15.216 -1.672 -7.896 1.00 84.56 95 ALA A O 1
ATOM 736 N N . SER A 1 96 ? 15.747 -1.785 -5.717 1.00 85.38 96 SER A N 1
ATOM 737 C CA . SER A 1 96 ? 16.754 -0.717 -5.760 1.00 85.38 96 SER A CA 1
ATOM 738 C C . SER A 1 96 ? 17.973 -1.117 -6.590 1.00 85.38 96 SER A C 1
ATOM 740 O O . SER A 1 96 ? 18.525 -0.293 -7.316 1.00 85.38 96 SER A O 1
ATOM 742 N N . GLU A 1 97 ? 18.403 -2.372 -6.507 1.00 92.00 97 GLU A N 1
ATOM 743 C CA . GLU A 1 97 ? 19.503 -2.908 -7.300 1.00 92.00 97 GLU A CA 1
ATOM 744 C C . GLU A 1 97 ? 19.140 -2.999 -8.786 1.00 92.00 97 GLU A C 1
ATOM 746 O O . GLU A 1 97 ? 19.895 -2.504 -9.624 1.00 92.00 97 GLU A O 1
ATOM 751 N N . ALA A 1 98 ? 17.944 -3.494 -9.116 1.00 92.00 98 ALA A N 1
ATOM 752 C CA . ALA A 1 98 ? 17.422 -3.477 -10.480 1.00 92.00 98 ALA A CA 1
ATOM 753 C C . ALA A 1 98 ? 17.377 -2.048 -11.053 1.00 92.00 98 ALA A C 1
ATOM 755 O O . ALA A 1 98 ? 17.837 -1.821 -12.172 1.00 92.00 98 ALA A O 1
ATOM 756 N N . ALA A 1 99 ? 16.913 -1.059 -10.275 1.00 93.19 99 ALA A N 1
ATOM 757 C CA . ALA A 1 99 ? 16.896 0.349 -10.691 1.00 93.19 99 ALA A CA 1
ATOM 758 C C . ALA A 1 99 ? 18.305 0.886 -10.996 1.00 93.19 99 ALA A C 1
ATOM 760 O O . ALA A 1 99 ? 18.507 1.550 -12.015 1.00 93.19 99 ALA A O 1
ATOM 761 N N . ARG A 1 100 ? 19.289 0.575 -10.136 1.00 94.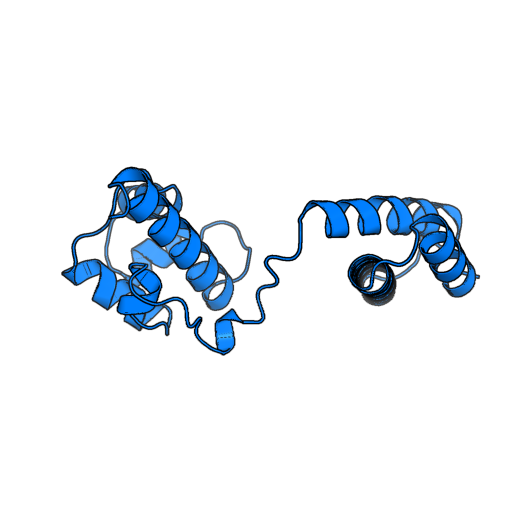81 100 ARG A N 1
ATOM 762 C CA . ARG A 1 100 ? 20.697 0.988 -10.306 1.00 94.81 100 ARG A CA 1
ATOM 763 C C . ARG A 1 100 ? 21.350 0.386 -11.548 1.00 94.81 100 ARG A C 1
ATOM 765 O O . ARG A 1 100 ? 22.273 0.990 -12.082 1.00 94.81 100 ARG A O 1
ATOM 772 N N . ILE A 1 101 ? 20.890 -0.779 -11.997 1.00 95.88 101 ILE A N 1
ATOM 773 C CA . ILE A 1 101 ? 21.343 -1.396 -13.247 1.00 95.88 101 ILE A CA 1
ATOM 774 C C . ILE A 1 101 ? 20.650 -0.738 -14.443 1.00 95.88 101 ILE A C 1
ATOM 776 O O . ILE A 1 101 ? 21.304 -0.311 -15.392 1.00 95.88 101 ILE A O 1
ATOM 780 N N . VAL A 1 102 ? 19.321 -0.666 -14.402 1.00 95.50 102 VAL A N 1
ATOM 781 C CA . VAL A 1 102 ? 18.496 -0.394 -15.581 1.00 95.50 102 VAL A CA 1
ATOM 782 C C . VAL A 1 102 ?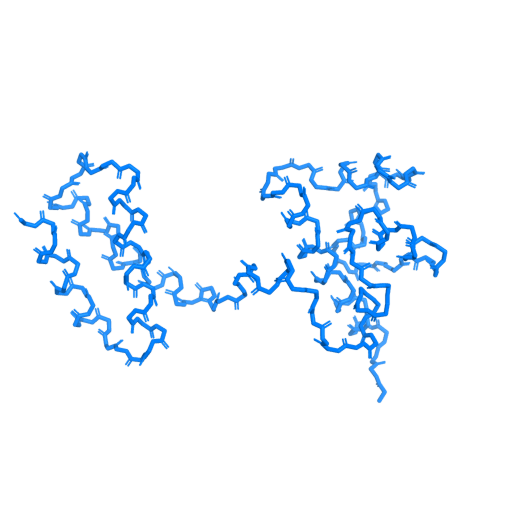 18.499 1.084 -15.969 1.00 95.50 102 VAL A C 1
ATOM 784 O O . VAL A 1 102 ? 18.685 1.396 -17.145 1.00 95.50 102 VAL A O 1
ATOM 787 N N . PHE A 1 103 ? 18.348 2.011 -15.018 1.00 93.56 103 PHE A N 1
ATOM 788 C CA . PHE A 1 103 ? 18.206 3.435 -15.352 1.00 93.56 103 PHE A CA 1
ATOM 789 C C . PHE A 1 103 ? 19.453 4.045 -16.007 1.00 93.56 103 PHE A C 1
ATOM 791 O O . PHE A 1 103 ? 19.296 4.657 -17.065 1.00 93.56 103 PHE A O 1
ATOM 798 N N . PRO A 1 104 ? 20.684 3.827 -15.500 1.00 95.81 104 PRO A N 1
ATOM 799 C CA . PRO A 1 104 ? 21.874 4.374 -16.153 1.00 95.81 104 PRO A CA 1
ATOM 800 C C . PRO A 1 104 ? 22.099 3.810 -17.562 1.00 95.81 104 PRO A C 1
ATOM 802 O O . PRO A 1 104 ? 22.622 4.502 -18.435 1.00 95.81 104 PRO A O 1
ATOM 805 N N . LEU A 1 105 ? 21.712 2.551 -17.802 1.00 95.38 105 LEU A N 1
ATOM 806 C CA . LEU A 1 105 ? 21.829 1.924 -19.120 1.00 95.38 105 LEU A CA 1
ATOM 807 C C . LEU A 1 105 ? 20.826 2.509 -20.113 1.00 95.38 105 LEU A C 1
ATOM 809 O O . LEU A 1 105 ? 21.208 2.793 -21.246 1.00 95.38 105 LEU A O 1
ATOM 813 N N . ILE A 1 106 ? 19.583 2.743 -19.691 1.00 94.06 106 ILE A N 1
ATOM 814 C CA . ILE A 1 106 ? 18.572 3.404 -20.524 1.00 94.06 106 ILE A CA 1
ATOM 815 C C . ILE A 1 106 ? 19.018 4.823 -20.867 1.00 94.06 106 ILE A C 1
ATOM 817 O O . ILE A 1 106 ? 19.041 5.174 -22.040 1.00 94.06 106 ILE A O 1
ATOM 821 N N . GLU A 1 107 ? 19.438 5.617 -19.878 1.00 93.44 107 GLU A N 1
ATOM 822 C CA . GLU A 1 107 ? 19.912 6.989 -20.110 1.00 93.44 107 GLU A CA 1
ATOM 823 C C . GLU A 1 107 ? 21.077 7.045 -21.104 1.00 93.44 107 GLU A C 1
ATOM 825 O O . GLU A 1 107 ? 21.160 7.968 -21.914 1.00 93.44 107 GLU A O 1
ATOM 830 N N . LYS A 1 108 ? 21.970 6.051 -21.060 1.00 94.19 108 LYS A N 1
ATOM 831 C CA . LYS A 1 108 ? 23.159 6.004 -21.911 1.00 94.19 108 LYS A CA 1
ATOM 832 C C . LYS A 1 108 ? 22.895 5.456 -23.314 1.00 94.19 108 LYS A C 1
ATOM 834 O O . LYS A 1 108 ? 23.520 5.928 -24.259 1.00 94.19 108 LYS A O 1
ATOM 839 N N . LEU A 1 109 ? 22.070 4.418 -23.437 1.00 94.62 109 LEU A N 1
ATOM 840 C CA . LEU A 1 109 ? 21.925 3.649 -24.679 1.00 94.62 109 LEU A CA 1
ATOM 841 C C . LEU A 1 109 ? 20.643 3.984 -25.444 1.00 94.62 109 LEU A C 1
ATOM 843 O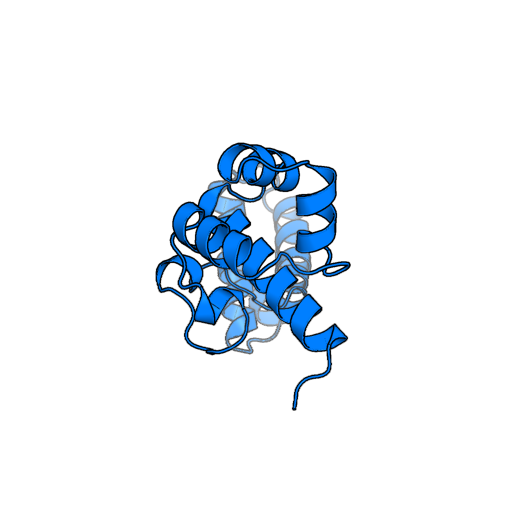 O . LEU A 1 109 ? 20.655 3.925 -26.668 1.00 94.62 109 LEU A O 1
ATOM 847 N N . LYS A 1 110 ? 19.552 4.319 -24.743 1.00 94.44 110 LYS A N 1
ATOM 848 C CA .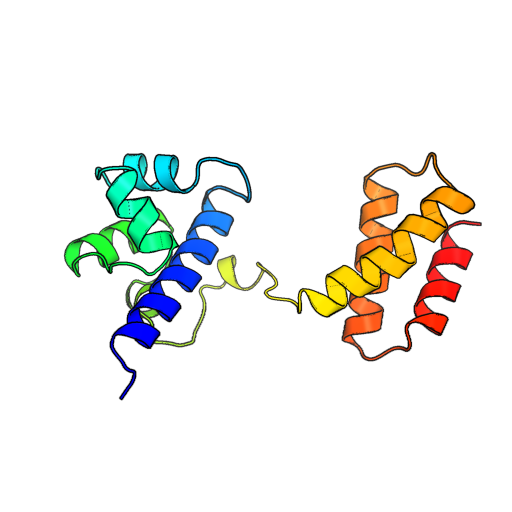 LYS A 1 110 ? 18.233 4.563 -25.346 1.00 94.44 110 LYS A CA 1
ATOM 849 C C . LYS A 1 110 ? 17.372 5.509 -24.489 1.00 94.44 110 LYS A C 1
ATOM 851 O O . LYS A 1 110 ? 16.352 5.085 -23.933 1.00 94.44 110 LYS A O 1
ATOM 856 N N . PRO A 1 111 ? 17.769 6.784 -24.321 1.00 93.12 111 PRO A N 1
ATOM 857 C CA . PRO A 1 111 ? 17.079 7.729 -23.435 1.00 93.12 111 PRO A CA 1
ATOM 858 C C . PRO A 1 111 ? 15.610 7.975 -23.825 1.00 93.12 111 PRO A C 1
ATOM 860 O O . PRO A 1 111 ? 14.774 8.284 -22.973 1.00 93.12 111 PRO A O 1
ATOM 863 N N . GLU A 1 112 ? 15.274 7.795 -25.099 1.00 92.94 112 GLU A N 1
ATOM 864 C CA . GLU A 1 112 ? 13.935 7.915 -25.671 1.00 92.94 112 GLU A CA 1
ATOM 865 C C . GLU A 1 112 ? 13.037 6.686 -25.455 1.00 92.94 112 GLU A C 1
ATOM 867 O O . GLU A 1 112 ? 11.900 6.686 -25.924 1.00 92.94 112 GLU A O 1
ATOM 872 N N . ALA A 1 113 ? 13.510 5.647 -24.751 1.00 90.00 113 ALA A N 1
ATOM 873 C CA . ALA A 1 113 ? 12.701 4.472 -24.430 1.00 90.00 113 ALA A CA 1
ATOM 874 C C . ALA A 1 113 ? 11.380 4.881 -23.759 1.00 90.00 113 ALA A C 1
ATOM 876 O O . ALA A 1 113 ? 11.378 5.687 -22.823 1.00 90.00 113 ALA A O 1
ATOM 877 N N . ASP A 1 114 ? 10.268 4.312 -24.219 1.00 87.94 114 ASP A N 1
ATOM 878 C CA . ASP A 1 114 ? 8.946 4.582 -23.662 1.00 87.94 114 ASP A CA 1
ATOM 879 C C . ASP A 1 114 ? 8.754 3.929 -22.283 1.00 87.94 114 ASP A C 1
ATOM 881 O O . ASP A 1 114 ? 9.563 3.124 -21.816 1.00 87.94 114 ASP A O 1
ATOM 885 N N . HIS A 1 115 ? 7.668 4.292 -21.599 1.00 77.62 115 HIS A N 1
ATOM 886 C CA . HIS A 1 115 ? 7.369 3.754 -20.271 1.00 77.62 115 HIS A CA 1
ATOM 887 C C . HIS A 1 115 ? 7.236 2.224 -20.264 1.00 77.62 115 HIS A C 1
ATOM 889 O O . HIS A 1 115 ? 7.735 1.586 -19.342 1.00 77.62 115 HIS A O 1
ATOM 895 N N . ALA A 1 116 ? 6.634 1.634 -21.300 1.00 75.62 116 ALA A N 1
ATOM 896 C CA . ALA A 1 116 ? 6.452 0.187 -21.388 1.00 75.62 116 ALA A CA 1
ATOM 897 C C . ALA A 1 116 ? 7.795 -0.557 -21.463 1.00 75.62 116 ALA A C 1
ATOM 899 O O . ALA A 1 116 ? 8.009 -1.523 -20.732 1.00 75.62 116 ALA A O 1
ATOM 900 N N . THR A 1 117 ? 8.726 -0.060 -22.280 1.00 83.25 117 THR A N 1
ATOM 901 C CA . THR A 1 117 ? 10.078 -0.613 -22.424 1.00 83.25 117 THR A CA 1
ATOM 902 C C . THR A 1 117 ? 10.865 -0.484 -21.121 1.00 83.25 117 THR A C 1
ATOM 904 O O . THR A 1 117 ? 11.527 -1.429 -20.693 1.00 83.25 117 THR A O 1
ATOM 907 N N . ARG A 1 118 ? 10.778 0.674 -20.452 1.00 88.12 118 ARG A N 1
ATOM 908 C CA . ARG A 1 118 ? 11.434 0.904 -19.152 1.00 88.12 118 ARG A CA 1
ATOM 909 C C . ARG A 1 118 ? 10.930 -0.078 -18.094 1.00 88.12 118 ARG A C 1
ATOM 911 O O . ARG A 1 118 ? 11.741 -0.679 -17.389 1.00 88.12 118 ARG A O 1
ATOM 918 N N . ASP A 1 119 ? 9.615 -0.274 -18.024 1.00 81.00 119 ASP A N 1
ATOM 919 C CA . ASP A 1 119 ? 8.977 -1.192 -17.079 1.00 81.00 119 ASP A CA 1
ATOM 920 C C . ASP A 1 119 ? 9.328 -2.656 -17.369 1.00 81.00 119 ASP A C 1
ATOM 922 O O . ASP A 1 119 ? 9.553 -3.434 -16.441 1.00 81.00 119 ASP A O 1
ATOM 926 N N . GLU A 1 120 ? 9.406 -3.048 -18.644 1.00 85.44 120 GLU A N 1
ATOM 927 C CA . GLU A 1 120 ? 9.815 -4.398 -19.038 1.00 85.44 120 GLU A CA 1
ATOM 928 C C . GLU A 1 120 ? 11.265 -4.690 -18.637 1.00 85.44 120 GLU A C 1
ATOM 930 O O . GLU A 1 120 ? 11.536 -5.723 -18.021 1.00 85.44 120 GLU A O 1
ATOM 935 N N . LEU A 1 121 ? 12.190 -3.770 -18.928 1.00 91.81 121 LEU A N 1
ATOM 936 C CA . LEU A 1 121 ? 13.604 -3.915 -18.573 1.00 91.81 121 LEU A CA 1
ATOM 937 C C . LEU A 1 121 ? 13.804 -3.955 -17.058 1.00 91.81 121 LEU A C 1
ATOM 939 O O . LEU A 1 121 ? 14.564 -4.788 -16.560 1.00 91.81 121 LEU A O 1
ATOM 943 N N . PHE A 1 122 ? 13.088 -3.101 -16.321 1.00 90.94 122 PHE A N 1
ATOM 944 C CA . PHE A 1 122 ? 13.096 -3.112 -14.863 1.00 90.94 122 PHE A CA 1
ATOM 945 C C . PHE A 1 122 ? 12.579 -4.443 -14.307 1.00 90.94 122 PHE A C 1
ATOM 947 O O . PHE A 1 122 ? 13.248 -5.065 -13.482 1.00 90.94 122 PHE A O 1
ATOM 954 N N . ARG A 1 123 ? 11.425 -4.921 -14.796 1.00 86.44 123 ARG A N 1
ATOM 955 C CA . ARG A 1 123 ? 10.834 -6.200 -14.378 1.00 86.44 123 ARG A CA 1
ATOM 956 C C . ARG A 1 123 ? 11.762 -7.373 -14.682 1.00 86.44 123 ARG A C 1
ATOM 958 O O . ARG A 1 123 ? 11.911 -8.254 -13.842 1.00 86.44 123 ARG A O 1
ATOM 965 N N . HIS A 1 124 ? 12.393 -7.385 -15.854 1.00 89.88 124 HIS A N 1
ATOM 966 C CA . HIS A 1 124 ? 13.347 -8.426 -16.219 1.00 89.88 124 HIS A CA 1
ATOM 967 C C . HIS A 1 124 ? 14.547 -8.438 -15.268 1.00 89.88 124 HIS A C 1
ATOM 969 O O . HIS A 1 124 ? 14.829 -9.474 -14.672 1.00 89.88 124 HIS A O 1
ATOM 975 N N . ALA A 1 125 ? 15.199 -7.290 -15.058 1.00 92.69 125 ALA A N 1
ATOM 976 C CA . ALA A 1 125 ? 16.344 -7.194 -14.156 1.00 92.69 125 ALA A CA 1
ATOM 977 C C . ALA A 1 125 ? 15.990 -7.614 -12.724 1.00 92.69 125 ALA A C 1
ATOM 979 O O . ALA A 1 125 ? 16.737 -8.346 -12.079 1.00 92.69 125 ALA A O 1
ATOM 980 N N . TYR A 1 126 ? 14.815 -7.196 -12.257 1.00 88.31 126 TYR A N 1
ATOM 981 C CA . TYR A 1 126 ? 14.285 -7.578 -10.960 1.00 88.31 126 TYR A CA 1
ATOM 982 C C . TYR A 1 126 ? 14.113 -9.106 -10.822 1.00 88.31 126 TYR A C 1
ATOM 984 O O . TYR A 1 126 ? 14.591 -9.694 -9.851 1.00 88.31 126 TYR A O 1
ATOM 992 N N . LEU A 1 127 ? 13.476 -9.765 -11.799 1.00 85.00 127 LEU A N 1
ATOM 993 C CA . LEU A 1 127 ? 13.244 -11.215 -11.767 1.00 85.00 127 LEU A CA 1
ATOM 994 C C . LEU A 1 127 ? 14.550 -12.018 -11.828 1.00 85.00 127 LEU A C 1
ATOM 996 O O . LEU A 1 127 ? 14.679 -13.021 -11.130 1.00 85.00 127 LEU A O 1
ATOM 1000 N N . GLU A 1 128 ? 15.529 -11.561 -12.609 1.00 90.12 128 GLU A N 1
ATOM 1001 C CA . GLU A 1 128 ? 16.848 -12.198 -12.710 1.00 90.12 128 GLU A CA 1
ATOM 1002 C C . GLU A 1 128 ? 17.633 -12.105 -11.391 1.00 90.12 128 GLU A C 1
ATOM 1004 O O . GLU A 1 128 ? 18.203 -13.093 -10.924 1.00 90.12 128 GLU A O 1
ATOM 1009 N N . LEU A 1 129 ? 17.611 -10.942 -10.734 1.00 90.06 129 LEU A N 1
ATOM 1010 C CA . LEU A 1 129 ? 18.206 -10.782 -9.405 1.00 90.06 129 LEU A CA 1
ATOM 1011 C C . LEU A 1 129 ? 17.479 -11.640 -8.358 1.00 90.06 129 LEU A C 1
ATOM 1013 O O . LEU A 1 129 ? 18.116 -12.251 -7.501 1.00 90.06 129 LEU A O 1
ATOM 1017 N N . LYS A 1 130 ? 16.147 -11.750 -8.453 1.00 87.12 130 LYS A N 1
ATOM 1018 C CA . LYS A 1 130 ? 15.330 -12.578 -7.553 1.00 87.12 130 LYS A CA 1
ATOM 1019 C C . LYS A 1 130 ? 15.691 -14.064 -7.625 1.00 87.12 130 LYS A C 1
ATOM 1021 O O . LYS A 1 130 ? 15.650 -14.738 -6.598 1.00 87.12 130 LYS A O 1
ATOM 1026 N N . VAL A 1 131 ? 16.068 -14.578 -8.798 1.00 87.31 131 VAL A N 1
ATOM 1027 C CA . VAL A 1 131 ? 16.540 -15.969 -8.956 1.00 87.31 131 VAL A CA 1
ATOM 1028 C C . VAL A 1 131 ? 18.027 -16.150 -8.612 1.00 87.31 131 VAL A C 1
ATOM 1030 O O . VAL A 1 131 ? 18.573 -17.234 -8.804 1.00 87.31 131 VAL A O 1
ATOM 1033 N N . GLY A 1 132 ? 18.679 -15.117 -8.065 1.00 88.44 132 GLY A N 1
ATOM 1034 C CA . GLY A 1 132 ? 20.056 -15.168 -7.571 1.00 88.44 132 GLY A CA 1
ATOM 1035 C C . GLY A 1 132 ? 21.121 -14.946 -8.643 1.00 88.44 132 GLY A C 1
ATOM 1036 O O . GLY A 1 132 ? 22.278 -15.311 -8.432 1.00 88.44 132 GLY A O 1
ATOM 1037 N N . ARG A 1 133 ? 20.759 -14.380 -9.800 1.00 91.69 133 ARG A N 1
ATOM 1038 C CA . ARG A 1 133 ? 21.729 -14.077 -10.855 1.00 91.69 133 ARG A CA 1
ATOM 1039 C C . ARG A 1 133 ? 22.586 -12.872 -10.474 1.00 91.69 133 ARG A C 1
ATOM 1041 O O . ARG A 1 133 ? 22.108 -11.914 -9.876 1.00 91.69 133 ARG A O 1
ATOM 1048 N N . GLU A 1 134 ? 23.859 -12.900 -10.860 1.00 93.81 134 GLU A N 1
ATOM 1049 C CA . GLU A 1 134 ? 24.785 -11.804 -10.576 1.00 93.81 134 GLU A CA 1
ATOM 1050 C C . GLU A 1 134 ? 24.406 -10.514 -11.318 1.00 93.81 134 GLU A C 1
ATOM 1052 O O . GLU A 1 134 ? 24.170 -10.516 -12.530 1.00 93.81 134 GLU A O 1
ATOM 1057 N N . SER A 1 135 ? 24.470 -9.383 -10.618 1.00 92.56 135 SER A N 1
ATOM 1058 C CA . SER A 1 135 ? 24.103 -8.046 -11.109 1.00 92.56 135 SER A CA 1
ATOM 1059 C C . SER A 1 135 ? 24.842 -7.655 -12.393 1.00 92.56 135 SER A C 1
ATOM 1061 O O . SER A 1 135 ? 24.280 -7.003 -13.271 1.00 92.56 135 SER A O 1
ATOM 1063 N N . ARG A 1 136 ? 26.101 -8.090 -12.548 1.00 92.81 136 ARG A N 1
ATOM 1064 C CA . ARG A 1 136 ? 26.897 -7.841 -13.761 1.00 92.81 136 ARG A CA 1
ATOM 1065 C C . ARG A 1 136 ? 26.352 -8.586 -14.980 1.00 92.81 136 ARG A C 1
ATOM 1067 O O . ARG A 1 136 ? 26.358 -8.028 -16.074 1.00 92.81 136 ARG A O 1
ATOM 1074 N N . ALA A 1 137 ? 25.893 -9.823 -14.796 1.00 94.00 137 ALA A N 1
ATOM 1075 C CA . ALA A 1 137 ? 25.273 -10.598 -15.865 1.00 94.00 137 ALA A CA 1
ATOM 1076 C C . ALA A 1 137 ? 23.921 -9.985 -16.254 1.00 94.00 137 ALA A C 1
ATOM 1078 O O . ALA A 1 137 ? 23.659 -9.794 -17.437 1.00 94.00 137 ALA A O 1
ATOM 1079 N N . VAL A 1 138 ? 23.123 -9.579 -15.260 1.00 96.00 138 VAL A N 1
ATOM 1080 C CA . VAL A 1 138 ? 21.855 -8.869 -15.486 1.00 96.00 138 VAL A CA 1
ATOM 1081 C C . VAL A 1 138 ? 22.072 -7.567 -16.270 1.00 96.00 138 VAL A C 1
ATOM 1083 O O . VAL A 1 138 ? 21.364 -7.300 -17.236 1.00 96.00 138 VAL A O 1
ATOM 1086 N N . ALA A 1 139 ? 23.089 -6.775 -15.917 1.00 94.94 139 ALA A N 1
ATOM 1087 C CA . ALA A 1 139 ? 23.429 -5.544 -16.635 1.00 94.94 139 ALA A CA 1
ATOM 1088 C C . ALA A 1 139 ? 23.816 -5.789 -18.104 1.00 94.94 139 ALA A C 1
ATOM 1090 O O . ALA A 1 139 ? 23.449 -4.997 -18.974 1.00 94.94 139 ALA A O 1
ATOM 1091 N N . GLY A 1 140 ? 24.534 -6.881 -18.387 1.00 93.69 140 GLY A N 1
ATOM 1092 C CA . GLY A 1 140 ? 24.883 -7.284 -19.750 1.00 93.69 140 GLY A CA 1
ATOM 1093 C C . GLY A 1 140 ? 23.650 -7.583 -20.603 1.00 93.69 140 GLY A C 1
ATOM 1094 O O . GLY A 1 140 ? 23.542 -7.078 -21.720 1.00 93.69 140 GLY A O 1
ATOM 1095 N N . ASP A 1 141 ? 22.692 -8.325 -20.052 1.00 93.81 141 ASP A N 1
ATOM 1096 C CA . ASP A 1 141 ? 21.449 -8.670 -20.747 1.00 93.81 141 ASP A CA 1
ATOM 1097 C C . ASP A 1 141 ? 20.561 -7.442 -20.983 1.00 93.81 141 ASP A C 1
ATOM 1099 O O . ASP A 1 141 ? 19.996 -7.278 -22.065 1.00 93.81 141 ASP A O 1
ATOM 1103 N N . VAL A 1 142 ? 20.469 -6.543 -19.996 1.00 95.62 142 VAL A N 1
ATOM 1104 C CA . VAL A 1 142 ? 19.746 -5.269 -20.142 1.00 95.6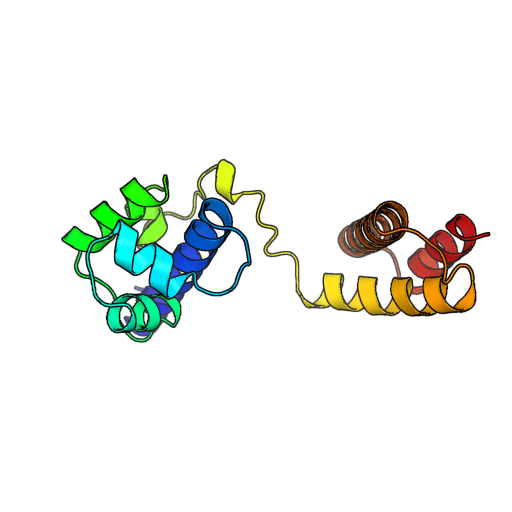2 142 VAL A CA 1
ATOM 1105 C C . VAL A 1 142 ? 20.371 -4.421 -21.251 1.00 95.62 142 VAL A C 1
ATOM 1107 O O . VAL A 1 142 ? 19.648 -3.904 -22.099 1.00 95.62 142 VAL A O 1
ATOM 1110 N N . ALA A 1 143 ? 21.702 -4.309 -21.293 1.00 94.38 143 ALA A N 1
ATOM 1111 C CA . ALA A 1 143 ? 22.397 -3.571 -22.346 1.00 94.38 143 ALA A CA 1
ATOM 1112 C C . ALA A 1 143 ? 22.184 -4.202 -23.733 1.00 94.38 143 ALA A C 1
ATOM 1114 O O . ALA A 1 143 ? 21.958 -3.480 -24.699 1.00 94.38 143 ALA A O 1
ATOM 1115 N N . ALA A 1 144 ? 22.200 -5.536 -23.829 1.00 93.69 144 ALA A N 1
ATOM 1116 C CA . ALA A 1 144 ? 21.950 -6.255 -25.078 1.00 93.69 144 ALA A CA 1
ATOM 1117 C C . ALA A 1 144 ? 20.536 -6.025 -25.633 1.00 93.69 144 ALA A C 1
ATOM 1119 O O . ALA A 1 144 ? 20.368 -5.974 -26.844 1.00 93.69 144 ALA A O 1
ATOM 1120 N N . ARG A 1 145 ? 19.532 -5.852 -24.765 1.00 92.25 145 ARG A N 1
ATOM 1121 C CA . ARG A 1 145 ? 18.141 -5.554 -25.161 1.00 92.25 145 ARG A CA 1
ATOM 1122 C C . ARG A 1 145 ? 17.914 -4.098 -25.583 1.00 92.25 145 ARG A C 1
ATOM 1124 O O . ARG A 1 145 ? 16.861 -3.785 -26.135 1.00 92.25 145 ARG A O 1
ATOM 1131 N N . LEU A 1 146 ? 18.848 -3.206 -25.260 1.00 89.38 146 LEU A N 1
ATOM 1132 C CA . LEU A 1 146 ? 18.773 -1.779 -25.579 1.00 89.38 146 LEU A CA 1
ATOM 1133 C C . LEU A 1 146 ? 19.446 -1.420 -26.912 1.00 89.38 146 LEU A C 1
ATOM 1135 O O . LEU A 1 146 ? 19.152 -0.346 -27.438 1.00 89.38 146 LEU A O 1
ATOM 1139 N N . MET A 1 147 ? 20.323 -2.291 -27.425 1.00 83.31 147 MET A N 1
ATOM 1140 C CA . MET A 1 147 ? 20.989 -2.176 -28.732 1.00 83.31 147 MET A CA 1
ATOM 1141 C C . MET A 1 147 ? 20.124 -2.752 -29.853 1.00 83.31 147 MET A C 1
ATOM 1143 O O . MET A 1 147 ? 20.154 -2.162 -30.954 1.00 83.31 147 MET A O 1
#